Protein AF-X0S0P6-F1 (afdb_monomer)

Nearest PDB structures (foldseek):
  6pbd-assembly1_B  TM=8.911E-01  e=8.452E-11  Caulobacter vibrioides
  5hfj-assembly4_G  TM=8.425E-01  e=1.746E-10  Helicobacter pylori 26695
  5hfj-assembly2_E  TM=7.742E-01  e=3.197E-10  Helicobacter pylori 26695
  5hek-assembly2_A  TM=7.935E-01  e=1.138E-09  Helicobacter pylori 26695
  5hfj-assembly3_D  TM=7.973E-01  e=1.365E-09  Helicobacter pylori 26695

Organism: NCBI:txid412755

Sequence (174 aa):
GDNRDQRSFLAWCSLWMAAARRACSVGSPVAIFSDWRQLPTVTDALQCGGWVWRGIATWHKPGIRMQRGCFSASSEFVIWGTNGGKIDHDGYAQNVFQCAPADDKNHLAEKPLEVLLWILKTVPETATILDPFMGSGTTLRAAKDLGRYAIGIEIEERYCEIAAKRMAQMVMPL

Foldseek 3Di:
DPPDDLVVVLVVLLVVLLVVLVVDDFFFKDKDKAFPVCVVSNLNSNVSSVFAWDDKAWEFAPPFDDDPPDDGSRIIMITMTGSPDHNPDPFDADSYHYDHADPDPPDPPDGDLVVLLRVCSSGDLADEAEAQDCFLNSNVVNCVVSVHHYDYHHDDVVSVVNNVVSVDDDDPDD

pLDDT: mean 90.92, std 11.05, range [48.94, 98.56]

Mean predicted aligned error: 4.91 Å

Solvent-accessible surface area (backbone atoms only — not comparable to full-atom values): 10094 Å² total; per-residue (Å²): 115,89,89,46,56,71,65,60,37,28,55,54,45,16,53,54,42,32,51,52,47,74,76,46,58,79,22,39,69,49,77,43,80,33,48,82,86,49,40,68,49,51,59,50,13,41,43,68,17,62,33,39,78,74,53,72,32,34,43,32,33,67,91,62,77,78,47,93,97,52,80,65,86,30,59,37,35,31,45,30,28,18,37,62,54,72,73,90,62,98,46,68,67,74,53,66,43,80,50,62,74,56,87,56,91,87,50,93,85,60,70,36,56,67,61,48,50,52,56,50,37,55,43,60,80,88,49,70,45,78,33,81,73,29,51,64,23,51,63,50,49,43,26,52,80,69,75,31,53,62,48,72,34,63,89,53,66,73,30,47,53,47,21,50,63,70,66,47,88,74,81,79,87,127

Secondary structure (DSSP, 8-state):
-TTS-HHHHHHHHHHHHHHHHHHSPTT-EEEEEE-TTTHHHHHHHHHHTT-EEEEEEEEE-TTPPP-TTS----EEEEEEEESSS---S-----SEEE-PPP--TTSTTPPPHHHHHHHHTTS-TTPPEEETT-TTTHHHHHHHHTT--EEE--S-HHHHHHHHHHHSPPPPP-

InterPro domains:
  IPR001091 Restriction/modification DNA-methyltransferase [PR00508] (107-124)
  IPR001091 Restriction/modification DNA-methyltransferase [PR00508] (125-143)
  IPR001091 Restriction/modification DNA-methyltransferase [PR00508] (148-168)
  IPR002941 DNA methylase N-4/N-6 [PF01555] (2-165)
  IPR029063 S-adenosyl-L-methionine-dependent methyltransferase superfamily [G3DSA:3.40.50.150] (1-169)
  IPR029063 S-adenosyl-L-methionine-dependent methyltransferase superfamily [SSF53335] (2-168)

Structure (mmCIF, N/CA/C/O backbone):
data_AF-X0S0P6-F1
#
_entry.id   AF-X0S0P6-F1
#
loop_
_atom_site.group_PDB
_atom_site.id
_atom_site.type_symbol
_atom_site.label_atom_id
_atom_site.label_alt_id
_atom_site.label_comp_id
_atom_site.label_asym_id
_atom_site.label_entity_id
_atom_site.label_seq_id
_atom_site.pdbx_PDB_ins_code
_atom_site.Cartn_x
_atom_site.Cartn_y
_atom_site.Cartn_z
_atom_site.occupancy
_atom_site.B_iso_or_equiv
_atom_site.auth_seq_id
_atom_site.auth_comp_id
_atom_site.auth_asym_id
_atom_site.auth_atom_id
_atom_site.pdbx_PDB_model_num
ATOM 1 N N . GLY A 1 1 ? 12.437 -10.166 2.443 1.00 59.31 1 GLY A N 1
ATOM 2 C CA . GLY A 1 1 ? 11.891 -8.960 1.809 1.00 59.31 1 GLY A CA 1
ATOM 3 C C . GLY A 1 1 ? 12.755 -8.591 0.631 1.00 59.31 1 GLY A C 1
ATOM 4 O O . GLY A 1 1 ? 13.097 -9.479 -0.146 1.00 59.31 1 GLY A O 1
ATOM 5 N N . ASP A 1 2 ? 13.149 -7.327 0.570 1.00 60.78 2 ASP A N 1
ATOM 6 C CA . ASP A 1 2 ? 13.674 -6.657 -0.631 1.00 60.78 2 ASP A CA 1
ATOM 7 C C . ASP A 1 2 ? 15.087 -7.081 -1.061 1.00 60.78 2 ASP A C 1
ATOM 9 O O . ASP A 1 2 ? 15.504 -6.787 -2.174 1.00 60.78 2 ASP A O 1
ATOM 13 N N . ASN A 1 3 ? 15.804 -7.836 -0.223 1.00 76.75 3 ASN A N 1
ATOM 14 C CA . ASN A 1 3 ? 17.128 -8.390 -0.545 1.00 76.75 3 ASN A CA 1
ATOM 15 C C . ASN A 1 3 ? 17.076 -9.668 -1.404 1.00 76.75 3 ASN A C 1
ATOM 17 O O . ASN A 1 3 ? 18.108 -10.288 -1.653 1.00 76.75 3 ASN A O 1
ATOM 21 N N . ARG A 1 4 ? 15.881 -10.120 -1.798 1.00 84.75 4 ARG A N 1
ATOM 22 C CA . ARG A 1 4 ? 15.721 -11.274 -2.692 1.00 84.75 4 ARG A CA 1
ATOM 23 C C . ARG A 1 4 ? 16.070 -10.886 -4.124 1.00 84.75 4 ARG A C 1
ATOM 25 O O . ARG A 1 4 ? 15.884 -9.741 -4.527 1.00 84.75 4 ARG A O 1
ATOM 32 N N . ASP A 1 5 ? 16.508 -11.861 -4.916 1.00 92.62 5 ASP A N 1
ATOM 33 C CA . ASP A 1 5 ? 16.515 -11.686 -6.365 1.00 92.62 5 ASP A CA 1
ATOM 34 C C . ASP A 1 5 ? 15.081 -11.453 -6.877 1.00 92.62 5 ASP A C 1
ATOM 36 O O . ASP A 1 5 ? 14.099 -11.828 -6.230 1.00 92.62 5 ASP A O 1
ATOM 40 N N . GLN A 1 6 ? 14.960 -10.857 -8.061 1.00 93.25 6 GLN A N 1
ATOM 41 C CA . GLN A 1 6 ? 13.666 -10.441 -8.606 1.00 93.25 6 GLN A CA 1
ATOM 42 C C . GLN A 1 6 ? 12.672 -11.599 -8.785 1.00 93.25 6 GLN A C 1
ATOM 44 O O . GLN A 1 6 ? 11.472 -11.405 -8.608 1.00 93.25 6 GLN A O 1
ATOM 49 N N . ARG A 1 7 ? 13.138 -12.824 -9.068 1.00 94.62 7 ARG A N 1
ATOM 50 C CA . ARG A 1 7 ? 12.248 -13.982 -9.255 1.00 94.62 7 ARG A CA 1
ATOM 51 C C . ARG A 1 7 ? 11.725 -14.488 -7.917 1.00 94.62 7 ARG A C 1
ATOM 53 O O . ARG A 1 7 ? 10.527 -14.729 -7.776 1.00 94.62 7 ARG A O 1
ATOM 60 N N . SER A 1 8 ? 12.600 -14.600 -6.920 1.00 95.69 8 SER A N 1
ATOM 61 C CA . SER A 1 8 ? 12.195 -14.969 -5.559 1.00 95.69 8 SER A CA 1
ATOM 62 C C . SER A 1 8 ? 11.304 -13.901 -4.922 1.00 95.69 8 SER A C 1
ATOM 64 O O . SER A 1 8 ? 10.378 -14.232 -4.180 1.00 95.69 8 SER A O 1
ATOM 66 N N . PHE A 1 9 ? 11.558 -12.622 -5.213 1.00 95.56 9 PHE A N 1
ATOM 67 C CA . PHE A 1 9 ? 10.711 -11.511 -4.787 1.00 95.56 9 PHE A CA 1
ATOM 68 C C . PHE A 1 9 ? 9.323 -11.585 -5.434 1.00 95.56 9 PHE A C 1
ATOM 70 O O . PHE A 1 9 ? 8.334 -11.568 -4.707 1.00 95.56 9 PHE A O 1
ATOM 77 N N . LEU A 1 10 ? 9.242 -11.778 -6.757 1.00 96.88 10 LEU A N 1
ATOM 78 C CA . LEU A 1 10 ? 7.985 -11.988 -7.485 1.00 96.88 10 LEU A CA 1
ATOM 79 C C . LEU A 1 10 ? 7.159 -13.129 -6.884 1.00 96.88 10 LEU A C 1
ATOM 81 O O . LEU A 1 10 ? 5.980 -12.946 -6.576 1.00 96.88 10 LEU A O 1
ATOM 85 N N . ALA A 1 11 ? 7.776 -14.299 -6.695 1.00 97.38 11 ALA A N 1
ATOM 86 C CA . ALA A 1 11 ? 7.097 -15.473 -6.158 1.00 97.38 11 ALA A CA 1
ATOM 87 C C . ALA A 1 11 ? 6.565 -15.210 -4.743 1.00 97.38 11 ALA A C 1
ATOM 89 O O . ALA A 1 11 ? 5.391 -15.448 -4.462 1.00 97.38 11 ALA A O 1
ATOM 90 N N . TRP A 1 12 ? 7.405 -14.658 -3.865 1.00 97.00 12 TRP A N 1
ATOM 91 C CA . TRP A 1 12 ? 7.004 -14.309 -2.505 1.00 97.00 12 TRP A CA 1
ATOM 92 C C . TRP A 1 12 ? 5.873 -13.271 -2.484 1.00 97.00 12 TRP A C 1
ATOM 94 O O . TRP A 1 12 ? 4.903 -13.446 -1.744 1.00 97.00 12 TRP A O 1
ATOM 104 N N . CYS A 1 13 ? 5.958 -12.236 -3.326 1.00 97.62 13 CYS A N 1
ATOM 105 C CA . CYS A 1 13 ? 4.932 -11.205 -3.429 1.00 97.62 13 CYS A CA 1
ATOM 106 C C . CYS A 1 13 ? 3.594 -11.756 -3.913 1.00 97.62 13 CYS A C 1
ATOM 108 O O . CYS A 1 13 ? 2.556 -11.491 -3.310 1.00 97.62 13 CYS A O 1
ATOM 110 N N . SER A 1 14 ? 3.629 -12.610 -4.932 1.00 98.38 14 SER A N 1
ATOM 111 C CA . SER A 1 14 ? 2.435 -13.256 -5.479 1.00 98.38 14 SER A CA 1
ATOM 112 C C . SER A 1 14 ? 1.685 -14.066 -4.417 1.00 98.38 14 SER A C 1
ATOM 114 O O . SER A 1 14 ? 0.456 -14.039 -4.367 1.00 98.38 14 SER A O 1
ATOM 116 N N . LEU A 1 15 ? 2.411 -14.757 -3.528 1.00 98.19 15 LEU A N 1
ATOM 117 C CA . LEU A 1 15 ? 1.815 -15.586 -2.477 1.00 98.19 15 LEU A CA 1
ATOM 118 C C . LEU A 1 15 ? 1.049 -14.762 -1.439 1.00 98.19 15 LEU A C 1
ATOM 120 O O . LEU A 1 15 ? -0.108 -15.079 -1.143 1.00 98.19 15 LEU A O 1
ATOM 124 N N . TRP A 1 16 ? 1.661 -13.709 -0.887 1.00 97.81 16 TRP A N 1
ATOM 125 C CA . TRP A 1 16 ? 0.972 -12.890 0.113 1.00 97.81 16 TRP A CA 1
ATOM 126 C C . TRP A 1 16 ? -0.138 -12.053 -0.524 1.00 97.81 16 TRP A C 1
ATOM 128 O O . TRP A 1 16 ? -1.201 -11.914 0.076 1.00 97.81 16 TRP A O 1
ATOM 138 N N . MET A 1 17 ? 0.040 -11.575 -1.761 1.00 98.31 17 MET A N 1
ATOM 139 C CA . MET A 1 17 ? -1.009 -10.848 -2.483 1.00 98.31 17 MET A CA 1
ATOM 140 C C . MET A 1 17 ? -2.215 -11.747 -2.760 1.00 98.31 17 MET A C 1
ATOM 142 O O . MET A 1 17 ? -3.349 -11.297 -2.603 1.00 98.31 17 MET A O 1
ATOM 146 N N . ALA A 1 18 ? -1.998 -13.022 -3.100 1.00 98.56 18 ALA A N 1
ATOM 147 C CA . ALA A 1 18 ? -3.076 -13.998 -3.242 1.00 98.56 18 ALA A CA 1
ATOM 148 C C . ALA A 1 18 ? -3.786 -14.277 -1.908 1.00 98.56 18 ALA A C 1
ATOM 150 O O . ALA A 1 18 ? -5.007 -14.435 -1.880 1.00 98.56 18 ALA A O 1
ATOM 151 N N . ALA A 1 19 ? -3.047 -14.341 -0.796 1.00 98.44 19 ALA A N 1
ATOM 152 C CA . ALA A 1 19 ? -3.635 -14.499 0.533 1.00 98.44 19 ALA A CA 1
ATOM 153 C C . ALA A 1 19 ? -4.477 -13.278 0.934 1.00 98.44 19 ALA A C 1
ATOM 155 O O . ALA A 1 19 ? -5.631 -13.448 1.323 1.00 98.44 19 ALA A O 1
ATOM 156 N N . ALA A 1 20 ? -3.950 -12.064 0.746 1.00 98.06 20 ALA A N 1
ATOM 157 C CA . ALA A 1 20 ? -4.676 -10.818 0.976 1.00 98.06 20 ALA A CA 1
ATOM 158 C C . ALA A 1 20 ? -5.944 -10.746 0.114 1.00 98.06 20 ALA A C 1
ATOM 160 O O . ALA A 1 20 ? -7.016 -10.426 0.617 1.00 98.06 20 ALA A O 1
ATOM 161 N N . ARG A 1 21 ? -5.864 -11.144 -1.164 1.00 97.75 21 ARG A N 1
ATOM 162 C CA . ARG A 1 21 ? -7.029 -11.190 -2.060 1.00 97.75 21 ARG A CA 1
ATOM 163 C C . ARG A 1 21 ? -8.146 -12.075 -1.518 1.00 97.75 21 ARG A C 1
ATOM 165 O O . ARG A 1 21 ? -9.305 -11.685 -1.587 1.00 97.75 21 ARG A O 1
ATOM 172 N N . ARG A 1 22 ? -7.807 -13.261 -1.001 1.00 97.88 22 ARG A N 1
ATOM 173 C CA . ARG A 1 22 ? -8.787 -14.200 -0.428 1.00 97.88 22 ARG A CA 1
ATOM 174 C C . ARG A 1 22 ? -9.426 -13.680 0.859 1.00 97.88 22 ARG A C 1
ATOM 176 O O . ARG A 1 22 ? -10.538 -14.091 1.167 1.00 97.88 22 ARG A O 1
ATOM 183 N N . ALA A 1 23 ? -8.734 -12.814 1.596 1.00 97.19 23 ALA A N 1
ATOM 184 C CA . ALA A 1 23 ? -9.257 -12.182 2.804 1.00 97.19 23 ALA A CA 1
ATOM 185 C C . ALA A 1 23 ? -10.151 -10.962 2.511 1.00 97.19 23 ALA A C 1
ATOM 187 O O . ALA A 1 23 ? -10.917 -10.551 3.379 1.00 97.19 23 ALA A O 1
ATOM 188 N N . CYS A 1 24 ? -10.070 -10.388 1.306 1.00 95.56 24 CYS A N 1
ATOM 189 C CA . CYS A 1 24 ? -10.828 -9.202 0.916 1.00 95.56 24 CYS A CA 1
ATOM 190 C C . CYS A 1 24 ? -12.092 -9.549 0.118 1.00 95.56 24 CYS A C 1
ATOM 192 O O . CYS A 1 24 ? -12.114 -10.481 -0.688 1.00 95.56 24 CYS A O 1
ATOM 194 N N . SER A 1 25 ? -13.133 -8.731 0.272 1.00 93.31 25 SER A N 1
ATOM 195 C CA . SER A 1 25 ? -14.365 -8.825 -0.516 1.00 93.31 25 SER A CA 1
ATOM 196 C C . SER A 1 25 ? -14.116 -8.591 -2.014 1.00 93.31 25 SER A C 1
ATOM 198 O O . SER A 1 25 ? -13.122 -7.986 -2.427 1.00 93.31 25 SER A O 1
ATOM 200 N N . VAL A 1 26 ? -15.031 -9.069 -2.860 1.00 93.00 26 VAL A N 1
ATOM 201 C CA . VAL A 1 26 ? -1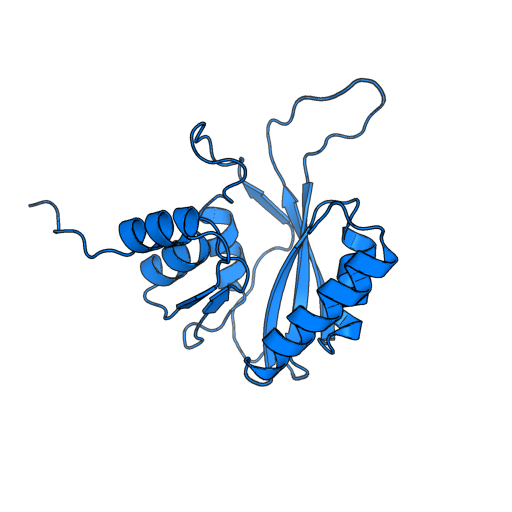5.017 -8.755 -4.299 1.00 93.00 26 VAL A CA 1
ATOM 202 C C . VAL A 1 26 ? -15.205 -7.247 -4.493 1.00 93.00 26 VAL A C 1
ATOM 204 O O . VAL A 1 26 ? -15.994 -6.625 -3.791 1.00 93.00 26 VAL A O 1
ATOM 207 N N . GLY A 1 27 ? -14.470 -6.660 -5.439 1.00 92.12 27 GLY A N 1
ATOM 208 C CA . GLY A 1 27 ? -14.500 -5.219 -5.717 1.00 92.12 27 GLY A CA 1
ATOM 209 C C . GLY A 1 27 ? -13.632 -4.372 -4.781 1.00 92.12 27 GLY A C 1
ATOM 210 O O . GLY A 1 27 ? -13.409 -3.201 -5.078 1.00 92.12 27 GLY A O 1
ATOM 211 N N . SER A 1 28 ? -13.075 -4.947 -3.706 1.00 92.94 28 SER A N 1
ATOM 212 C CA . SER A 1 28 ? -12.175 -4.218 -2.807 1.00 92.94 28 SER A CA 1
ATOM 213 C C . SER A 1 28 ? -10.945 -3.685 -3.554 1.00 92.94 28 SER A C 1
ATOM 215 O O . SER A 1 28 ? -10.346 -4.435 -4.337 1.00 92.94 28 SER A O 1
ATOM 217 N N . PRO A 1 29 ? -10.543 -2.424 -3.318 1.00 94.94 29 PRO A N 1
ATOM 218 C CA . PRO A 1 29 ? -9.294 -1.889 -3.836 1.00 94.94 29 PRO A CA 1
ATOM 219 C C . PRO A 1 29 ? -8.091 -2.445 -3.061 1.00 94.94 29 PRO A C 1
ATOM 221 O O . PRO A 1 29 ? -8.198 -2.826 -1.896 1.00 94.94 29 PRO A O 1
ATOM 224 N N . VAL A 1 30 ? -6.930 -2.455 -3.709 1.00 96.56 30 VAL A N 1
ATOM 225 C CA . VAL A 1 30 ? -5.625 -2.703 -3.082 1.00 96.56 30 VAL A CA 1
ATOM 226 C C . VAL A 1 30 ? -4.645 -1.627 -3.524 1.00 96.56 30 VAL A C 1
ATOM 228 O O . VAL A 1 30 ? -4.695 -1.188 -4.673 1.00 96.56 30 VAL A O 1
ATOM 231 N N . ALA A 1 31 ? -3.753 -1.219 -2.624 1.00 97.31 31 ALA A N 1
ATOM 232 C CA . ALA A 1 31 ? -2.695 -0.251 -2.878 1.00 97.31 31 ALA A CA 1
ATOM 233 C C . ALA A 1 31 ? -1.373 -0.783 -2.312 1.00 97.31 31 ALA A C 1
ATOM 235 O O . ALA A 1 31 ? -1.313 -1.186 -1.153 1.00 97.31 31 ALA A O 1
ATOM 236 N N . ILE A 1 32 ? -0.321 -0.798 -3.131 1.00 97.62 32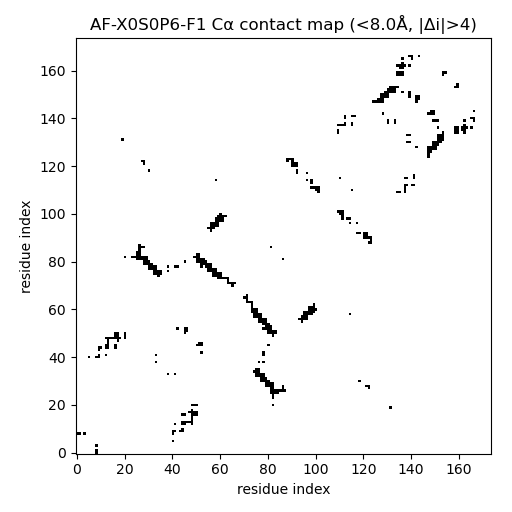 ILE A N 1
ATOM 237 C CA . ILE A 1 32 ? 1.008 -1.293 -2.764 1.00 97.62 32 ILE A CA 1
ATOM 238 C C . ILE A 1 32 ? 2.034 -0.207 -3.056 1.00 97.62 32 ILE A C 1
ATOM 240 O O . ILE A 1 32 ? 2.180 0.217 -4.203 1.00 97.62 32 ILE A O 1
ATOM 244 N N . PHE A 1 33 ? 2.761 0.217 -2.026 1.00 96.38 33 PHE A N 1
ATOM 245 C CA . PHE A 1 33 ? 3.880 1.141 -2.179 1.00 96.38 33 PHE A CA 1
ATOM 246 C C . PHE A 1 33 ? 5.106 0.420 -2.737 1.00 96.38 33 PHE A C 1
ATOM 248 O O . PHE A 1 33 ? 5.415 -0.705 -2.346 1.00 96.38 33 PHE A O 1
ATOM 255 N N . SER A 1 34 ? 5.816 1.076 -3.648 1.00 95.19 34 SER A N 1
ATOM 256 C CA . SER A 1 34 ? 7.040 0.547 -4.237 1.00 95.19 34 SER A CA 1
ATOM 257 C C . SER A 1 34 ? 7.963 1.671 -4.695 1.00 95.19 34 SER A C 1
ATOM 259 O O . SER A 1 34 ? 7.511 2.719 -5.162 1.00 95.19 34 SER A O 1
ATOM 261 N N . ASP A 1 35 ? 9.273 1.449 -4.597 1.00 92.06 35 ASP A N 1
ATOM 262 C CA . ASP A 1 35 ? 10.236 2.279 -5.314 1.00 92.06 35 ASP A CA 1
ATOM 263 C C . ASP A 1 35 ? 10.303 1.890 -6.805 1.00 92.06 35 ASP A C 1
ATOM 265 O O . ASP A 1 35 ? 9.741 0.887 -7.244 1.00 92.06 35 ASP A O 1
ATOM 269 N N . TRP A 1 36 ? 11.012 2.684 -7.610 1.00 92.81 36 TRP A N 1
ATOM 270 C CA . TRP A 1 36 ? 11.123 2.442 -9.054 1.00 92.81 36 TRP A CA 1
ATOM 271 C C . TRP A 1 36 ? 11.794 1.107 -9.423 1.00 92.81 36 TRP A C 1
ATOM 273 O O . TRP A 1 36 ? 11.588 0.619 -10.531 1.00 92.81 36 TRP A O 1
ATOM 283 N N . ARG A 1 37 ? 12.617 0.531 -8.537 1.00 91.75 37 ARG A N 1
ATOM 284 C CA . ARG A 1 37 ? 13.391 -0.692 -8.799 1.00 91.75 37 ARG A CA 1
ATOM 285 C C . ARG A 1 37 ? 12.505 -1.920 -8.698 1.00 91.75 37 ARG A C 1
ATOM 287 O O . ARG A 1 37 ? 12.669 -2.847 -9.484 1.00 91.75 37 ARG A O 1
ATOM 294 N N . GLN A 1 38 ? 11.595 -1.921 -7.726 1.00 94.56 38 GLN A N 1
ATOM 295 C CA . GLN A 1 38 ? 10.660 -3.023 -7.507 1.00 94.56 38 GLN A CA 1
ATOM 296 C C . GLN A 1 38 ? 9.356 -2.850 -8.291 1.00 94.56 38 GLN A C 1
ATOM 298 O O . GLN A 1 38 ? 8.651 -3.835 -8.498 1.00 94.56 38 GLN A O 1
ATOM 303 N N . LEU A 1 39 ? 9.057 -1.639 -8.776 1.00 95.94 39 LEU A N 1
ATOM 304 C CA . LEU A 1 39 ? 7.820 -1.320 -9.491 1.00 95.94 39 LEU A CA 1
ATOM 305 C C . LEU A 1 39 ? 7.440 -2.343 -10.585 1.00 95.94 39 LEU A C 1
ATOM 307 O O . LEU A 1 39 ? 6.313 -2.836 -10.513 1.00 95.94 39 LEU A O 1
ATOM 311 N N . PRO A 1 40 ? 8.319 -2.731 -11.538 1.00 96.38 40 PRO A N 1
ATOM 312 C CA . PRO A 1 40 ? 7.942 -3.692 -12.582 1.00 96.38 40 PRO A CA 1
ATOM 313 C C . PRO A 1 40 ? 7.553 -5.060 -12.005 1.00 96.38 40 PRO A C 1
ATOM 315 O O . PRO A 1 40 ? 6.536 -5.652 -12.363 1.00 96.38 40 PRO A O 1
ATOM 318 N N . THR A 1 41 ? 8.325 -5.544 -11.037 1.00 97.19 41 THR A N 1
ATOM 319 C CA . THR A 1 41 ? 8.089 -6.852 -10.424 1.00 97.19 41 THR A CA 1
ATOM 320 C C . THR A 1 41 ? 6.845 -6.851 -9.541 1.00 97.19 41 THR A C 1
ATOM 322 O O . THR A 1 41 ? 6.131 -7.849 -9.478 1.00 97.19 41 THR A O 1
ATOM 325 N N . VAL A 1 42 ? 6.540 -5.736 -8.871 1.00 97.56 42 VAL A N 1
ATOM 326 C CA . VAL A 1 42 ? 5.321 -5.588 -8.064 1.00 97.56 42 VAL A CA 1
ATOM 327 C C . VAL A 1 42 ? 4.075 -5.550 -8.950 1.00 97.56 42 VAL A C 1
ATOM 329 O O . VAL A 1 42 ? 3.063 -6.141 -8.570 1.00 97.56 42 VAL A O 1
ATOM 332 N N . THR A 1 43 ? 4.128 -4.926 -10.135 1.00 98.12 43 THR A N 1
ATOM 333 C C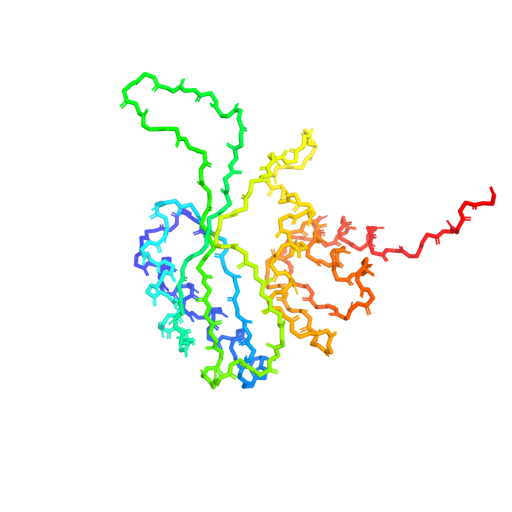A . THR A 1 43 ? 2.998 -4.965 -11.082 1.00 98.12 43 THR A CA 1
ATOM 334 C C . THR A 1 43 ? 2.720 -6.378 -11.591 1.00 98.12 43 THR A C 1
ATOM 336 O O . THR A 1 43 ? 1.556 -6.762 -11.716 1.00 98.12 43 THR A O 1
ATOM 339 N N . ASP A 1 44 ? 3.762 -7.181 -11.813 1.00 98.31 44 ASP A N 1
ATOM 340 C CA . ASP A 1 44 ? 3.608 -8.590 -12.189 1.00 98.31 44 ASP A CA 1
ATOM 341 C C . ASP A 1 44 ? 3.072 -9.416 -11.015 1.00 98.31 44 ASP A C 1
ATOM 343 O O . ASP A 1 44 ? 2.086 -10.139 -11.160 1.00 98.31 44 ASP A O 1
ATOM 347 N N . ALA A 1 45 ? 3.649 -9.249 -9.820 1.00 98.38 45 ALA A N 1
ATOM 348 C CA . ALA A 1 45 ? 3.229 -9.961 -8.615 1.00 98.38 45 ALA A CA 1
ATOM 349 C C . ALA A 1 45 ? 1.758 -9.713 -8.268 1.00 98.38 45 ALA A C 1
ATOM 351 O O . ALA A 1 45 ? 1.057 -10.645 -7.871 1.00 98.38 45 ALA A O 1
ATOM 352 N N . LEU A 1 46 ? 1.277 -8.478 -8.449 1.00 98.50 46 LEU A N 1
ATOM 353 C CA . LEU A 1 46 ? -0.116 -8.109 -8.208 1.00 98.50 46 LEU A CA 1
ATOM 354 C C . LEU A 1 46 ? -1.067 -8.947 -9.067 1.00 98.50 46 LEU A C 1
ATOM 356 O O . LEU A 1 46 ? -2.036 -9.522 -8.561 1.00 98.50 46 LEU A O 1
ATOM 360 N N . GLN A 1 47 ? -0.746 -9.051 -10.355 1.00 98.25 47 GLN A N 1
ATOM 361 C CA . GLN A 1 47 ? -1.513 -9.821 -11.328 1.00 98.25 47 GLN A CA 1
ATOM 362 C C . GLN A 1 47 ? -1.387 -11.328 -11.075 1.00 98.25 47 GLN A C 1
ATOM 364 O O . GLN A 1 47 ? -2.392 -12.035 -11.104 1.00 98.25 47 GLN A O 1
ATOM 369 N N . CYS A 1 48 ? -0.192 -11.824 -10.735 1.00 98.44 48 CYS A N 1
ATOM 370 C CA . CYS A 1 48 ? 0.027 -13.218 -10.333 1.00 98.44 48 CYS A CA 1
ATOM 371 C C . CYS A 1 48 ? -0.734 -13.589 -9.049 1.00 98.44 48 CYS A C 1
ATOM 373 O O . CYS A 1 48 ? -1.246 -14.701 -8.936 1.00 98.44 48 CYS A O 1
ATOM 375 N N . GLY A 1 49 ? -0.877 -12.653 -8.105 1.00 98.19 49 GLY A N 1
ATOM 376 C CA . GLY A 1 49 ? -1.747 -12.777 -6.929 1.00 98.19 49 GLY A CA 1
ATOM 377 C C . GLY A 1 49 ? -3.246 -12.763 -7.268 1.00 98.19 49 GLY A C 1
ATOM 378 O O . GLY A 1 49 ? -4.096 -12.988 -6.404 1.00 98.19 49 GLY A O 1
ATOM 379 N N . GLY A 1 50 ? -3.580 -12.515 -8.536 1.00 98.06 50 GLY A N 1
ATOM 380 C CA . GLY A 1 50 ? -4.918 -12.552 -9.107 1.00 98.06 50 GLY A CA 1
ATOM 381 C C . GLY A 1 50 ? -5.691 -11.234 -9.011 1.00 98.06 50 GLY A C 1
ATOM 382 O O . GLY A 1 50 ? -6.860 -11.179 -9.391 1.00 98.06 50 GLY A O 1
ATOM 383 N N . TRP A 1 51 ? -5.084 -10.167 -8.505 1.00 98.19 51 TRP A N 1
ATOM 384 C CA . TRP A 1 51 ? -5.719 -8.854 -8.519 1.00 98.19 51 TRP A CA 1
ATOM 385 C C . TRP A 1 51 ? -5.813 -8.321 -9.950 1.00 98.19 51 TRP A C 1
ATOM 387 O O . TRP A 1 51 ? -4.940 -8.564 -10.782 1.00 98.19 51 TRP A O 1
ATOM 397 N N . VAL A 1 52 ? -6.858 -7.546 -10.231 1.00 97.50 52 VAL A N 1
ATOM 398 C CA . VAL A 1 52 ? -6.953 -6.804 -11.490 1.00 97.50 52 VAL A CA 1
ATOM 399 C C . VAL A 1 52 ? -6.171 -5.514 -11.321 1.00 97.50 52 VAL A C 1
ATOM 401 O O . VAL A 1 52 ? -6.569 -4.651 -10.539 1.00 97.50 52 VAL A O 1
ATOM 404 N N . TRP A 1 53 ? -5.060 -5.374 -12.036 1.00 97.50 53 TRP A N 1
ATOM 405 C CA . TRP A 1 53 ? -4.273 -4.146 -12.020 1.00 97.50 53 TRP A CA 1
ATOM 406 C C . TRP A 1 53 ? -5.046 -3.003 -12.694 1.00 97.50 53 TRP A C 1
ATOM 408 O O . TRP A 1 53 ? -5.624 -3.181 -13.768 1.00 97.50 53 TRP A O 1
ATOM 418 N N . ARG A 1 54 ? -5.105 -1.836 -12.042 1.00 95.62 54 ARG A N 1
ATOM 419 C CA . ARG A 1 54 ? -5.876 -0.675 -12.517 1.00 95.62 54 ARG A CA 1
ATOM 420 C C . ARG A 1 54 ? -5.010 0.522 -12.879 1.00 95.62 54 ARG A C 1
ATOM 422 O O . ARG A 1 54 ? -5.406 1.308 -13.733 1.00 95.62 54 ARG A O 1
ATOM 429 N N . GLY A 1 55 ? -3.840 0.660 -12.266 1.00 96.06 55 GLY A N 1
ATOM 430 C CA . GLY A 1 55 ? -2.900 1.706 -12.633 1.00 96.06 55 GLY A CA 1
ATOM 431 C C . GLY A 1 55 ? -1.840 1.958 -11.576 1.00 96.06 55 GLY A C 1
ATOM 432 O O . GLY A 1 55 ? -1.593 1.137 -10.689 1.00 96.06 55 GLY A O 1
ATOM 433 N N . ILE A 1 56 ? -1.200 3.116 -11.707 1.00 98.06 56 ILE A N 1
ATOM 434 C CA . ILE A 1 56 ? -0.158 3.598 -10.806 1.00 98.06 56 ILE A CA 1
ATOM 435 C C . ILE A 1 56 ? -0.508 5.027 -10.391 1.00 98.06 56 ILE A C 1
ATOM 437 O O . ILE A 1 56 ? -0.921 5.842 -11.218 1.00 98.06 56 ILE A O 1
ATOM 441 N N . ALA A 1 57 ? -0.323 5.315 -9.110 1.00 98.00 57 ALA A N 1
ATOM 442 C CA . ALA A 1 57 ? -0.278 6.661 -8.567 1.00 98.00 57 ALA A CA 1
ATOM 443 C C . ALA A 1 57 ? 1.136 6.967 -8.040 1.00 98.00 57 ALA A C 1
ATOM 445 O O . ALA A 1 57 ? 1.941 6.062 -7.822 1.00 98.00 57 ALA A O 1
ATOM 446 N N . THR A 1 58 ? 1.449 8.241 -7.841 1.00 98.12 58 THR A N 1
ATOM 447 C CA . THR A 1 58 ? 2.7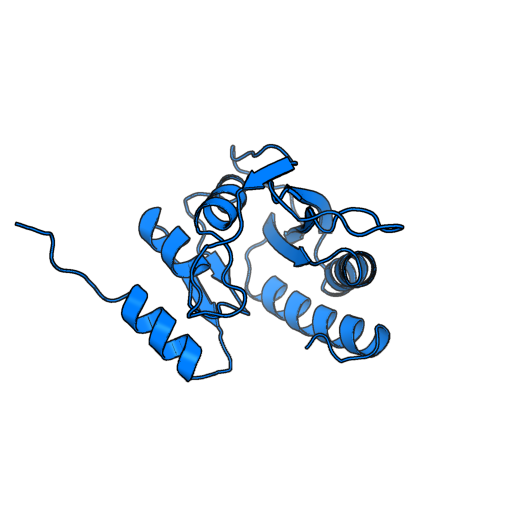85 8.726 -7.497 1.00 98.12 58 THR A CA 1
ATOM 448 C C . THR A 1 58 ? 2.718 9.583 -6.246 1.00 98.12 58 THR A C 1
ATOM 450 O O . THR A 1 58 ? 2.087 10.639 -6.229 1.00 98.12 58 THR A O 1
ATOM 453 N N . TRP A 1 59 ? 3.438 9.166 -5.213 1.00 97.31 59 TRP A N 1
ATOM 454 C CA . TRP A 1 59 ? 3.785 10.027 -4.098 1.00 97.31 59 TRP A CA 1
ATOM 455 C C . TRP A 1 59 ? 5.038 10.835 -4.456 1.00 97.31 59 TRP A C 1
ATOM 457 O O . TRP A 1 59 ? 6.151 10.306 -4.515 1.00 97.31 59 TRP A O 1
ATOM 467 N N . HIS A 1 60 ? 4.847 12.131 -4.692 1.00 96.62 60 HIS A N 1
ATOM 468 C CA . HIS A 1 60 ? 5.918 13.085 -4.926 1.00 96.62 60 HIS A CA 1
ATOM 469 C C . HIS A 1 60 ? 6.462 13.643 -3.603 1.00 96.62 60 HIS A C 1
ATOM 471 O O . HIS A 1 60 ? 5.734 14.241 -2.808 1.00 96.62 60 HIS A O 1
ATOM 477 N N . LYS A 1 61 ? 7.767 13.472 -3.393 1.00 94.69 61 LYS A N 1
ATOM 478 C CA . LYS A 1 61 ? 8.527 13.933 -2.229 1.00 94.69 61 LYS A CA 1
ATOM 479 C C . LYS A 1 61 ? 9.223 15.254 -2.590 1.00 94.69 61 LYS A C 1
ATOM 481 O O . LYS A 1 61 ? 10.214 15.218 -3.328 1.00 94.69 61 LYS A O 1
ATOM 486 N N . PRO A 1 62 ? 8.741 16.416 -2.113 1.00 93.44 62 PRO A N 1
ATOM 487 C CA . PRO A 1 62 ? 9.417 17.687 -2.344 1.00 93.44 62 PRO A CA 1
ATOM 488 C C . PRO A 1 62 ? 10.734 17.757 -1.554 1.00 93.44 62 PRO A C 1
ATOM 490 O O . PRO A 1 62 ? 10.933 17.034 -0.580 1.00 93.44 62 PRO A O 1
ATOM 493 N N . GLY A 1 63 ? 11.647 18.638 -1.970 1.00 89.19 63 GLY A N 1
ATOM 494 C CA . GLY A 1 63 ? 12.875 18.930 -1.216 1.00 89.19 63 GLY A CA 1
ATOM 495 C C . GLY A 1 63 ? 13.973 17.858 -1.276 1.00 89.19 63 GLY A C 1
ATOM 496 O O . GLY A 1 63 ? 14.946 17.942 -0.530 1.00 89.19 63 GLY A O 1
ATOM 497 N N . ILE A 1 64 ? 13.864 16.860 -2.161 1.00 88.44 64 ILE A N 1
ATOM 498 C CA . ILE A 1 64 ? 14.907 15.838 -2.324 1.00 88.44 64 ILE A CA 1
ATOM 499 C C . ILE A 1 64 ? 16.180 16.445 -2.921 1.00 88.44 64 ILE A C 1
ATOM 501 O O . ILE A 1 64 ? 16.160 17.092 -3.969 1.00 88.44 64 ILE A O 1
ATOM 505 N N . ARG A 1 65 ? 17.314 16.183 -2.263 1.00 89.00 65 ARG A N 1
ATOM 506 C CA . ARG A 1 65 ? 18.636 16.623 -2.715 1.00 89.00 65 ARG A CA 1
ATOM 507 C C . ARG A 1 65 ? 18.994 15.988 -4.061 1.00 89.00 65 ARG A C 1
ATOM 509 O O . ARG A 1 65 ? 19.005 14.766 -4.201 1.00 89.00 65 ARG A O 1
ATOM 516 N N . MET A 1 66 ? 19.367 16.830 -5.020 1.00 92.31 66 MET A N 1
ATOM 517 C CA . MET A 1 66 ? 19.852 16.397 -6.329 1.00 92.31 66 MET A CA 1
ATOM 518 C C . MET A 1 66 ? 21.235 15.747 -6.229 1.00 92.31 66 MET A C 1
ATOM 520 O O . MET A 1 66 ? 22.116 16.230 -5.512 1.00 92.31 66 MET A O 1
ATOM 524 N N . GLN A 1 67 ? 21.434 14.673 -6.990 1.00 92.19 67 GLN A N 1
ATOM 525 C CA . GLN A 1 67 ? 22.726 14.011 -7.152 1.00 92.19 67 GLN A CA 1
ATOM 526 C C . GLN A 1 67 ? 23.228 14.230 -8.578 1.00 92.19 67 GLN A C 1
ATOM 528 O O . GLN A 1 67 ? 22.479 14.092 -9.544 1.00 92.19 67 GLN A O 1
ATOM 533 N N . ARG A 1 68 ? 24.505 14.594 -8.718 1.00 94.62 68 ARG A N 1
ATOM 534 C CA . ARG A 1 68 ? 25.110 14.846 -10.029 1.00 94.62 68 ARG A CA 1
ATOM 535 C C . ARG A 1 68 ? 25.046 13.577 -10.881 1.00 94.62 68 ARG A C 1
ATOM 537 O O . ARG A 1 68 ? 25.525 12.536 -10.452 1.00 94.62 68 ARG A O 1
ATOM 544 N N . GLY A 1 69 ? 24.500 13.695 -12.090 1.00 94.75 69 GLY A N 1
ATOM 545 C CA . GLY A 1 69 ? 24.387 12.577 -13.031 1.00 94.75 69 GLY A CA 1
ATOM 546 C C . GLY A 1 69 ? 23.212 11.627 -12.774 1.00 94.75 69 GLY A C 1
ATOM 547 O O . GLY A 1 69 ? 23.094 10.639 -13.489 1.00 94.75 69 GLY A O 1
ATOM 548 N N . CYS A 1 70 ? 22.335 11.922 -11.809 1.00 92.75 70 CYS A N 1
ATOM 549 C CA . CYS A 1 70 ? 21.167 11.101 -11.489 1.00 92.75 70 CYS A CA 1
ATOM 550 C C . CYS A 1 70 ? 19.874 11.921 -11.575 1.00 92.75 70 CYS A C 1
ATOM 552 O O . CYS A 1 70 ? 19.863 13.121 -11.299 1.00 92.75 70 CYS A O 1
ATOM 554 N N . PHE A 1 71 ? 18.758 11.254 -11.872 1.00 91.06 71 PHE A N 1
ATOM 555 C CA . PHE A 1 71 ? 17.434 11.808 -11.590 1.00 91.06 71 PHE A CA 1
ATOM 556 C C . PHE A 1 71 ? 17.194 11.871 -10.075 1.00 91.06 71 PHE A C 1
ATOM 558 O O . PHE A 1 71 ? 17.765 11.086 -9.312 1.00 91.06 71 PHE A O 1
ATOM 565 N N . SER A 1 72 ? 16.344 12.793 -9.618 1.00 91.19 72 SER A N 1
ATOM 566 C CA . SER A 1 72 ? 15.983 12.855 -8.200 1.00 91.19 72 SER A CA 1
ATOM 567 C C . SER A 1 72 ? 15.160 11.637 -7.788 1.00 91.19 72 SER A C 1
ATOM 569 O O . SER A 1 72 ? 14.228 11.230 -8.478 1.00 91.19 72 SER A O 1
ATOM 571 N N . ALA A 1 73 ? 15.434 11.101 -6.599 1.00 90.75 73 ALA A N 1
ATOM 572 C CA . ALA A 1 73 ? 14.603 10.078 -5.962 1.00 90.75 73 ALA A CA 1
ATOM 573 C C . ALA A 1 73 ? 13.358 10.705 -5.297 1.00 90.75 73 ALA A C 1
ATOM 575 O O . ALA A 1 73 ? 13.053 10.450 -4.134 1.00 90.75 73 ALA A O 1
ATOM 576 N N . SER A 1 74 ? 12.672 11.586 -6.028 1.00 93.56 74 SER A N 1
ATOM 577 C CA . SER A 1 74 ? 11.535 12.384 -5.551 1.00 93.56 74 SER A CA 1
ATOM 578 C C . SER A 1 74 ? 10.188 11.692 -5.710 1.00 93.56 74 SER A C 1
ATOM 580 O O . SER A 1 74 ? 9.156 12.322 -5.506 1.00 93.56 74 SER A O 1
ATOM 582 N N . SER A 1 75 ? 10.176 10.419 -6.098 1.00 94.75 75 SER A N 1
ATOM 583 C CA . SER A 1 75 ? 8.949 9.667 -6.342 1.00 94.75 75 SER A CA 1
ATOM 584 C C . SER A 1 75 ? 9.000 8.305 -5.666 1.00 94.75 75 SER A C 1
ATOM 586 O O . SER A 1 75 ? 9.997 7.588 -5.752 1.00 94.75 75 SER A O 1
ATOM 588 N N . GLU A 1 76 ? 7.900 7.960 -5.012 1.00 96.00 76 GLU A N 1
ATOM 589 C CA . GLU A 1 76 ? 7.532 6.591 -4.665 1.00 96.00 76 GLU A CA 1
ATOM 590 C C . GLU A 1 76 ? 6.192 6.288 -5.335 1.00 96.00 76 GLU A C 1
ATOM 592 O O . GLU A 1 76 ? 5.365 7.184 -5.512 1.00 96.00 76 GLU A O 1
ATOM 597 N N . PHE A 1 77 ? 5.990 5.050 -5.759 1.00 97.75 77 PHE A N 1
ATOM 598 C CA . PHE A 1 77 ? 4.837 4.663 -6.560 1.00 97.75 77 PHE A CA 1
ATOM 599 C C . PHE A 1 77 ? 3.850 3.870 -5.725 1.00 97.75 77 PHE A C 1
ATOM 601 O O . PHE A 1 77 ? 4.230 3.142 -4.811 1.00 97.75 77 PHE A O 1
ATOM 608 N N . VAL A 1 78 ? 2.580 3.996 -6.079 1.00 98.06 78 VAL A N 1
ATOM 609 C CA . VAL A 1 78 ? 1.493 3.190 -5.546 1.00 98.06 78 VAL A CA 1
ATOM 610 C C . VAL A 1 78 ? 0.888 2.418 -6.699 1.00 98.06 78 VAL A C 1
ATOM 612 O O . VAL A 1 78 ? 0.205 2.983 -7.553 1.00 98.06 78 VAL A O 1
ATOM 615 N N . ILE A 1 79 ? 1.154 1.119 -6.731 1.00 98.25 79 ILE A N 1
ATOM 616 C CA . ILE A 1 79 ? 0.482 0.201 -7.639 1.00 98.25 79 ILE A CA 1
ATOM 617 C C . ILE A 1 79 ? -0.888 -0.074 -7.036 1.00 98.25 79 ILE A C 1
ATOM 619 O O . ILE A 1 79 ? -0.970 -0.472 -5.873 1.00 98.25 79 ILE A O 1
ATOM 623 N N . TRP A 1 80 ? -1.959 0.126 -7.804 1.00 97.12 80 TRP A N 1
ATOM 624 C CA . TRP A 1 80 ? -3.305 -0.130 -7.305 1.00 97.12 80 TRP A CA 1
ATOM 625 C C . TRP A 1 80 ? -4.122 -1.024 -8.233 1.00 97.12 80 TRP A C 1
ATOM 627 O O . TRP A 1 80 ? -3.934 -1.062 -9.456 1.00 97.12 80 TRP A O 1
ATOM 637 N N . GLY A 1 81 ? -5.021 -1.786 -7.622 1.00 96.19 81 GLY A N 1
ATOM 638 C CA . GLY A 1 81 ? -5.826 -2.796 -8.291 1.00 96.19 81 GLY A CA 1
ATOM 639 C C . GLY A 1 81 ? -7.143 -3.061 -7.576 1.00 96.19 81 GLY A C 1
ATOM 640 O O . GLY A 1 81 ? -7.452 -2.426 -6.570 1.00 96.19 81 GLY A O 1
ATOM 641 N N . THR A 1 82 ? -7.913 -4.020 -8.086 1.00 96.44 82 THR A N 1
ATOM 642 C CA . THR A 1 82 ? -9.190 -4.445 -7.494 1.00 96.44 82 THR A CA 1
ATOM 643 C C . THR A 1 82 ? -9.291 -5.953 -7.393 1.00 96.44 82 THR A C 1
ATOM 645 O O . THR A 1 82 ? -8.766 -6.685 -8.240 1.00 96.44 82 THR A O 1
ATOM 648 N N . ASN A 1 83 ? -10.010 -6.440 -6.383 1.00 96.31 83 ASN A N 1
ATOM 649 C CA . ASN A 1 83 ? -10.356 -7.852 -6.282 1.00 96.31 83 ASN A CA 1
ATOM 650 C C . ASN A 1 83 ? -11.449 -8.197 -7.305 1.00 96.31 83 ASN A C 1
ATOM 652 O O . ASN A 1 83 ? -12.636 -8.277 -6.985 1.00 96.31 83 ASN A O 1
ATOM 656 N N . GLY A 1 84 ? -11.053 -8.352 -8.568 1.00 92.88 84 GLY A N 1
ATOM 657 C CA . GLY A 1 84 ? -11.986 -8.581 -9.663 1.00 92.88 84 GLY A CA 1
ATOM 658 C C . GLY A 1 84 ? -12.813 -7.336 -9.975 1.00 92.88 84 GLY A C 1
ATOM 659 O O . GLY A 1 84 ? -12.293 -6.421 -10.613 1.00 92.88 84 GLY A O 1
ATOM 660 N N . GLY A 1 85 ? -14.084 -7.365 -9.554 1.00 83.12 85 GLY A N 1
ATOM 661 C CA . GLY A 1 85 ? -15.208 -6.523 -9.985 1.00 83.12 85 GLY A CA 1
ATOM 662 C C . GLY A 1 85 ? -14.994 -5.005 -10.018 1.00 83.12 85 GLY A C 1
ATOM 663 O O . GLY A 1 85 ? -13.923 -4.477 -9.722 1.00 83.12 85 GLY A O 1
ATOM 664 N N . LYS A 1 86 ? -16.039 -4.287 -10.440 1.00 76.31 86 LYS A N 1
ATOM 665 C CA . LYS A 1 86 ? -16.022 -2.820 -10.454 1.00 76.31 86 LYS A CA 1
ATOM 666 C C . LYS A 1 86 ? -15.938 -2.285 -9.025 1.00 76.31 86 LYS A C 1
ATOM 668 O O . LYS A 1 86 ? -16.506 -2.870 -8.108 1.00 76.31 86 LYS A O 1
ATOM 673 N N . ILE A 1 87 ? -15.231 -1.172 -8.879 1.00 72.94 87 ILE A N 1
ATOM 674 C CA . ILE A 1 87 ? -15.282 -0.356 -7.673 1.00 72.94 87 ILE A CA 1
ATOM 675 C C . ILE A 1 87 ? -16.631 0.356 -7.685 1.00 72.94 87 ILE A C 1
ATOM 677 O O . ILE A 1 87 ? -16.902 1.108 -8.618 1.00 72.94 87 ILE A O 1
ATOM 681 N N . ASP A 1 88 ? -17.464 0.084 -6.687 1.00 73.44 88 ASP A N 1
ATOM 682 C CA . ASP A 1 88 ? -18.776 0.712 -6.522 1.00 73.44 88 ASP A CA 1
ATOM 683 C C . ASP A 1 88 ? -18.749 1.638 -5.295 1.00 73.44 88 ASP A C 1
ATOM 685 O O . ASP A 1 88 ? -19.251 1.298 -4.226 1.00 73.44 88 ASP A O 1
ATOM 689 N N . HIS A 1 89 ? -18.022 2.757 -5.410 1.00 79.75 89 HIS A N 1
ATOM 690 C CA . HIS A 1 89 ? -18.060 3.862 -4.444 1.00 79.75 89 HIS A CA 1
ATOM 691 C C . HIS A 1 89 ? -17.586 5.185 -5.075 1.00 79.75 89 HIS A C 1
ATOM 693 O O . HIS A 1 89 ? -16.751 5.191 -5.981 1.00 79.75 89 HIS A O 1
ATOM 699 N N . ASP A 1 90 ? -18.045 6.312 -4.526 1.00 78.31 90 ASP A N 1
ATOM 700 C CA . ASP A 1 90 ? -17.811 7.674 -5.048 1.00 78.31 90 ASP A CA 1
ATOM 701 C C . ASP A 1 90 ? -16.472 8.308 -4.612 1.00 78.31 90 ASP A C 1
ATOM 703 O O . ASP A 1 90 ? -16.307 9.527 -4.572 1.00 78.31 90 ASP A O 1
ATOM 707 N N . GLY A 1 91 ? -15.485 7.486 -4.255 1.00 85.38 91 GLY A N 1
ATOM 708 C CA . GLY A 1 91 ? -14.204 7.952 -3.718 1.00 85.38 91 GLY A CA 1
ATOM 709 C C . GLY A 1 91 ? -13.144 8.086 -4.805 1.00 85.38 91 GLY A C 1
ATOM 710 O O . GLY A 1 91 ? -12.875 7.135 -5.537 1.00 85.38 91 GLY A O 1
ATOM 711 N N . TYR A 1 92 ? -12.502 9.249 -4.897 1.00 90.50 92 TYR A N 1
ATOM 712 C CA . TYR A 1 92 ? -11.467 9.519 -5.892 1.00 90.50 92 TYR A CA 1
ATOM 713 C C . TYR A 1 92 ? -10.323 10.353 -5.317 1.00 90.50 92 TYR A C 1
ATOM 715 O O . TYR A 1 92 ? -10.472 11.123 -4.366 1.00 90.50 92 TYR A O 1
ATOM 723 N N . ALA A 1 93 ? -9.153 10.213 -5.934 1.00 93.81 93 ALA A N 1
ATOM 724 C CA . ALA A 1 93 ? -7.982 11.015 -5.633 1.00 93.81 93 ALA A CA 1
ATOM 725 C C . ALA A 1 93 ? -7.185 11.284 -6.913 1.00 93.81 93 ALA A C 1
ATOM 727 O O . ALA A 1 93 ? -7.190 10.476 -7.841 1.00 93.81 93 ALA A O 1
ATOM 728 N N . GLN A 1 94 ? -6.487 12.420 -6.958 1.00 95.75 94 GLN A N 1
ATOM 729 C CA . GLN A 1 94 ? -5.519 12.679 -8.022 1.00 95.75 94 GLN A CA 1
ATOM 730 C C . GLN A 1 94 ? -4.397 11.643 -7.956 1.00 95.75 94 GLN A C 1
ATOM 732 O O . GLN A 1 94 ? -3.964 11.256 -6.867 1.00 95.75 94 GLN A O 1
ATOM 737 N N . ASN A 1 95 ? -3.927 11.202 -9.122 1.00 95.94 95 ASN A N 1
ATOM 738 C CA . ASN A 1 95 ? -2.911 10.157 -9.222 1.00 95.94 95 ASN A CA 1
ATOM 739 C C . ASN A 1 95 ? -1.518 10.637 -8.795 1.00 95.94 95 ASN A C 1
ATOM 741 O O . ASN A 1 95 ? -0.639 9.805 -8.632 1.00 95.94 95 ASN A O 1
ATOM 745 N N . VAL A 1 96 ? -1.295 11.939 -8.611 1.00 97.69 96 VAL A N 1
ATOM 746 C CA . VAL A 1 96 ? -0.058 12.479 -8.039 1.00 97.69 96 VAL A CA 1
ATOM 747 C C . VAL A 1 96 ? -0.385 13.203 -6.741 1.00 97.69 96 VAL A C 1
ATOM 749 O O . VAL A 1 96 ? -1.214 14.112 -6.721 1.00 97.69 96 VAL A O 1
ATOM 752 N N . PHE A 1 97 ? 0.290 12.814 -5.665 1.00 97.69 97 PHE A N 1
ATOM 753 C CA . PHE A 1 97 ? 0.142 13.419 -4.349 1.00 97.69 97 PHE A CA 1
ATOM 754 C C . PHE A 1 97 ? 1.487 13.913 -3.838 1.00 97.69 97 PHE A C 1
ATOM 756 O O . PHE A 1 97 ? 2.442 13.146 -3.736 1.00 97.69 97 PHE A O 1
ATOM 763 N N . GLN A 1 98 ? 1.569 15.202 -3.519 1.00 97.19 98 GLN A N 1
ATOM 764 C CA . GLN A 1 98 ? 2.782 15.813 -2.995 1.00 97.19 98 GLN A CA 1
ATOM 765 C C . GLN A 1 98 ? 2.746 15.837 -1.468 1.00 97.19 98 GLN A C 1
ATOM 767 O O . GLN A 1 98 ? 1.868 16.459 -0.877 1.00 97.19 98 GLN A O 1
ATOM 772 N N . CYS A 1 99 ? 3.727 15.202 -0.830 1.00 94.69 99 CYS A N 1
ATOM 773 C CA . CYS A 1 99 ? 3.872 15.196 0.624 1.00 94.69 99 CYS A CA 1
ATOM 774 C C . CYS A 1 99 ? 5.342 14.977 0.998 1.00 94.69 99 CYS A C 1
ATOM 776 O O . CYS A 1 99 ? 6.023 14.151 0.388 1.00 94.69 99 CYS A O 1
ATOM 778 N N . ALA A 1 100 ? 5.854 15.730 1.971 1.00 92.12 100 ALA A N 1
ATOM 779 C CA . ALA A 1 100 ? 7.205 15.513 2.476 1.00 92.12 100 ALA A CA 1
ATOM 780 C C . ALA A 1 100 ? 7.283 14.186 3.259 1.00 92.12 100 ALA A C 1
ATOM 782 O O . ALA A 1 100 ? 6.292 13.776 3.859 1.00 92.12 100 ALA A O 1
ATOM 783 N N . PRO A 1 101 ? 8.434 13.493 3.267 1.00 85.75 101 PRO A N 1
ATOM 784 C CA . PRO A 1 101 ? 8.654 12.367 4.172 1.00 85.75 101 PRO A CA 1
ATOM 785 C C . PRO A 1 101 ? 8.454 12.769 5.641 1.00 85.75 101 PRO A C 1
ATOM 787 O O . PRO A 1 101 ? 8.652 13.930 5.994 1.00 85.75 101 PRO A O 1
ATOM 790 N N . ALA A 1 102 ? 8.096 11.807 6.493 1.00 80.56 102 ALA A N 1
ATOM 791 C CA . ALA A 1 102 ? 7.979 12.049 7.926 1.00 80.56 102 ALA A CA 1
ATOM 792 C C . ALA A 1 102 ? 9.352 12.424 8.513 1.00 80.56 102 ALA A C 1
ATOM 794 O O . ALA A 1 102 ? 10.356 11.786 8.196 1.00 80.56 102 ALA A O 1
ATOM 795 N N . ASP A 1 103 ? 9.388 13.448 9.366 1.00 66.81 103 ASP A N 1
ATOM 796 C CA . ASP A 1 103 ? 10.627 14.031 9.912 1.00 66.81 103 ASP A CA 1
ATOM 797 C C . ASP A 1 103 ? 11.107 13.340 11.210 1.00 66.81 103 ASP A C 1
ATOM 799 O O . ASP A 1 103 ? 11.905 13.878 11.979 1.00 66.81 103 ASP A O 1
ATOM 803 N N . ASP A 1 104 ? 10.606 12.134 11.495 1.00 59.78 104 ASP A N 1
ATOM 804 C CA . ASP A 1 104 ? 10.906 11.445 12.749 1.00 59.78 104 ASP A CA 1
ATOM 805 C C . ASP A 1 104 ? 12.175 10.586 12.635 1.00 59.78 104 ASP A C 1
ATOM 807 O O . ASP A 1 104 ? 12.191 9.495 12.061 1.00 59.78 104 ASP A O 1
ATOM 811 N N . LYS A 1 105 ? 13.263 11.088 13.226 1.00 50.88 105 LYS A N 1
ATOM 812 C CA . LYS A 1 105 ? 14.581 10.432 13.278 1.00 50.88 105 LYS A CA 1
ATOM 813 C C . LYS A 1 105 ? 14.579 9.102 14.047 1.00 50.88 105 LYS A C 1
ATOM 815 O O . LYS A 1 105 ? 15.565 8.372 13.962 1.00 50.88 105 LYS A O 1
ATOM 820 N N . ASN A 1 106 ? 13.514 8.779 14.787 1.00 49.75 106 ASN A N 1
ATOM 821 C CA . ASN A 1 106 ? 13.459 7.596 15.652 1.00 49.75 106 ASN A CA 1
ATOM 822 C C . ASN A 1 106 ? 12.865 6.345 14.985 1.00 49.75 106 ASN A C 1
ATOM 824 O O . ASN A 1 106 ? 13.038 5.240 15.509 1.00 49.75 106 ASN A O 1
ATOM 828 N N . HIS A 1 107 ? 12.208 6.481 13.830 1.00 53.09 107 HIS A N 1
ATOM 829 C CA . HIS A 1 107 ? 11.556 5.368 13.143 1.00 53.09 107 HIS A CA 1
ATOM 830 C C . HIS A 1 107 ? 11.966 5.328 11.670 1.00 53.09 107 HIS A C 1
ATOM 832 O O . HIS A 1 107 ? 11.480 6.090 10.838 1.00 53.09 107 HIS A O 1
ATOM 838 N N . LEU A 1 108 ? 12.884 4.412 11.343 1.00 48.94 108 LEU A N 1
ATOM 839 C CA . LEU A 1 108 ? 13.269 4.139 9.961 1.00 48.94 108 LEU A CA 1
ATOM 840 C C . LEU A 1 108 ? 12.021 3.800 9.124 1.00 48.94 108 LEU A C 1
ATOM 842 O O . LEU A 1 108 ? 11.343 2.812 9.382 1.00 48.94 108 LEU A O 1
ATOM 846 N N . ALA A 1 109 ? 11.784 4.627 8.102 1.00 59.00 109 ALA A N 1
ATOM 847 C CA . ALA A 1 109 ? 10.857 4.417 6.989 1.00 59.00 109 ALA A CA 1
ATOM 848 C C . ALA A 1 109 ? 9.343 4.434 7.293 1.00 59.00 109 ALA A C 1
ATOM 850 O O . ALA A 1 109 ? 8.571 3.816 6.556 1.00 59.00 109 ALA A O 1
ATOM 851 N N . GLU A 1 110 ? 8.887 5.191 8.294 1.00 78.12 110 GLU A N 1
ATOM 852 C CA . GLU A 1 110 ? 7.448 5.422 8.457 1.00 78.12 110 GLU A CA 1
ATOM 853 C C . GLU A 1 110 ? 6.879 6.312 7.334 1.00 78.12 110 GLU A C 1
ATOM 855 O O . GLU A 1 110 ? 7.437 7.355 6.978 1.00 78.12 110 GLU A O 1
ATOM 860 N N . LYS A 1 111 ? 5.753 5.891 6.751 1.00 88.19 111 LYS A N 1
ATOM 861 C CA . LYS A 1 111 ? 5.022 6.683 5.757 1.00 88.19 111 LYS A CA 1
ATOM 862 C C . LYS A 1 111 ? 4.294 7.849 6.446 1.00 88.19 111 LYS A C 1
ATOM 864 O O . LYS A 1 111 ? 3.738 7.640 7.519 1.00 88.19 111 LYS A O 1
ATOM 869 N N . PRO A 1 112 ? 4.244 9.059 5.858 1.00 92.19 112 PRO A N 1
ATOM 870 C CA . PRO A 1 112 ? 3.452 10.156 6.416 1.00 92.19 112 PRO A CA 1
ATOM 871 C C . PRO A 1 112 ? 1.968 9.792 6.496 1.00 92.19 112 PRO A C 1
ATOM 873 O O . PRO A 1 112 ? 1.434 9.176 5.570 1.00 92.19 112 PRO A O 1
ATOM 876 N N . LEU A 1 113 ? 1.286 10.219 7.561 1.00 93.69 113 LEU A N 1
ATOM 877 C CA . LEU A 1 113 ? -0.141 9.954 7.773 1.00 93.69 113 LEU A CA 1
ATOM 878 C C . LEU A 1 113 ? -0.992 10.436 6.588 1.00 93.69 113 LEU A C 1
ATOM 880 O O . LEU A 1 113 ? -1.915 9.753 6.149 1.00 93.69 113 LEU A O 1
ATOM 884 N N . GLU A 1 114 ? -0.637 11.588 6.030 1.00 95.75 114 GLU A N 1
ATOM 885 C CA . GLU A 1 114 ? -1.308 12.239 4.910 1.00 95.75 114 GLU A CA 1
ATOM 886 C C . GLU A 1 114 ? -1.295 11.373 3.647 1.00 95.75 114 GLU A C 1
ATOM 888 O O . GLU A 1 114 ? -2.258 11.387 2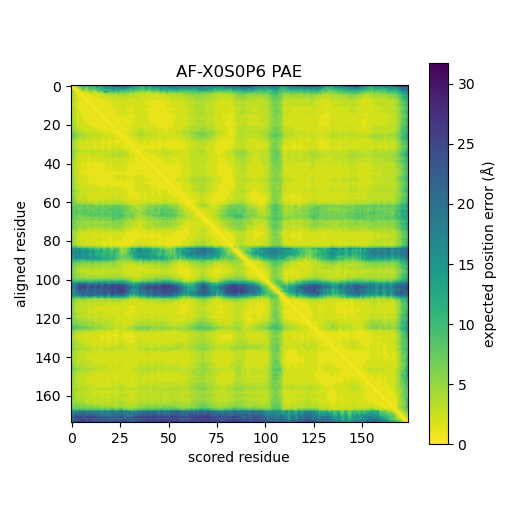.880 1.00 95.75 114 GLU A O 1
ATOM 893 N N . VAL A 1 115 ? -0.232 10.590 3.443 1.00 96.19 115 VAL A N 1
ATOM 894 C CA . VAL A 1 115 ? -0.120 9.664 2.310 1.00 96.19 115 VAL A CA 1
ATOM 895 C C . VAL A 1 115 ? -1.111 8.510 2.468 1.00 96.19 115 VAL A C 1
ATOM 897 O O . VAL A 1 115 ? -1.760 8.133 1.495 1.00 96.19 115 VAL A O 1
ATOM 900 N N . LEU A 1 116 ? -1.292 7.979 3.681 1.00 96.31 116 LEU A N 1
ATOM 901 C CA . LEU A 1 116 ? -2.281 6.926 3.932 1.00 96.31 116 LEU A CA 1
ATOM 902 C C . LEU A 1 116 ? -3.707 7.474 3.815 1.00 96.31 116 LEU A C 1
ATOM 904 O O . LEU A 1 116 ? -4.549 6.851 3.173 1.00 96.31 116 LEU A O 1
ATOM 908 N N . LEU A 1 117 ? -3.971 8.669 4.353 1.00 96.38 117 LEU A N 1
ATOM 909 C CA . LEU A 1 117 ? -5.264 9.344 4.199 1.00 96.38 117 LEU A CA 1
ATOM 910 C C . LEU A 1 117 ? -5.596 9.618 2.726 1.00 96.38 117 LEU A C 1
ATOM 912 O O . LEU A 1 117 ? -6.754 9.509 2.332 1.00 96.38 117 LEU A O 1
ATOM 916 N N . TRP A 1 118 ? -4.598 9.943 1.899 1.00 97.12 118 TRP A N 1
ATOM 917 C CA . TRP A 1 118 ? -4.772 10.090 0.454 1.00 97.12 118 TRP A CA 1
ATOM 918 C C . TRP A 1 118 ? -5.233 8.788 -0.210 1.00 97.12 118 TRP A C 1
ATOM 920 O O . TRP A 1 118 ? -6.188 8.828 -0.985 1.00 97.12 118 TRP A O 1
ATOM 930 N N . ILE A 1 119 ? -4.630 7.646 0.133 1.00 96.00 119 ILE A N 1
ATOM 931 C CA . ILE A 1 119 ? -5.058 6.333 -0.375 1.00 96.00 119 ILE A CA 1
ATOM 932 C C . ILE A 1 119 ? -6.466 5.979 0.105 1.00 96.00 119 ILE A C 1
ATOM 934 O O . ILE A 1 119 ? -7.286 5.526 -0.684 1.00 96.00 119 ILE A O 1
ATOM 938 N N . LEU A 1 120 ? -6.800 6.234 1.371 1.00 95.25 120 LEU A N 1
ATOM 939 C CA . LEU A 1 120 ? -8.112 5.874 1.921 1.00 95.25 120 LEU A CA 1
ATOM 940 C C . LEU A 1 120 ? -9.289 6.656 1.307 1.00 95.25 120 LEU A C 1
ATOM 942 O O . LEU A 1 120 ? -10.435 6.226 1.450 1.00 95.25 120 LEU A O 1
ATOM 946 N N . LYS A 1 121 ? -9.032 7.740 0.559 1.00 94.50 121 LYS A N 1
ATOM 947 C CA . LYS A 1 121 ? -10.055 8.416 -0.265 1.00 94.50 121 LYS A CA 1
ATOM 948 C C . LYS A 1 121 ? -10.586 7.535 -1.394 1.00 94.50 121 LYS A C 1
ATOM 950 O O . LYS A 1 1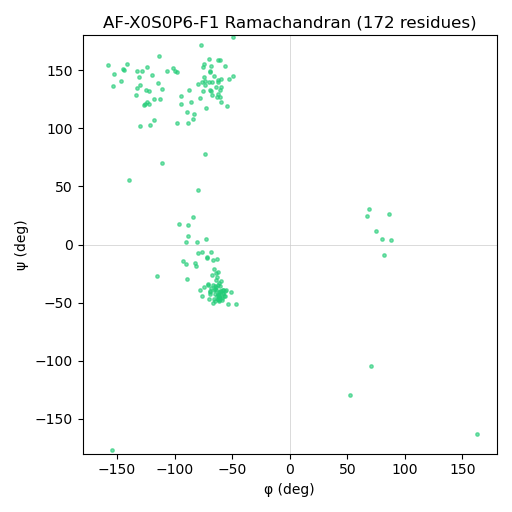21 ? -11.701 7.760 -1.851 1.00 94.50 121 LYS A O 1
ATOM 955 N N . THR A 1 122 ? -9.815 6.546 -1.845 1.00 92.25 122 THR A N 1
ATOM 956 C CA . THR A 1 122 ? -10.224 5.594 -2.887 1.00 92.25 122 THR A CA 1
ATOM 957 C C . THR A 1 122 ? -10.775 4.291 -2.303 1.00 92.25 122 THR A C 1
ATOM 959 O O . THR A 1 122 ? -10.836 3.282 -2.999 1.00 92.25 122 THR A O 1
ATOM 962 N N . VAL A 1 123 ? -11.162 4.293 -1.023 1.00 92.12 123 VAL A N 1
ATOM 963 C CA . VAL A 1 123 ? -11.687 3.125 -0.308 1.00 92.12 123 VAL A CA 1
ATOM 964 C C . VAL A 1 123 ? -13.058 3.470 0.289 1.00 92.12 123 VAL A C 1
ATOM 966 O O . VAL A 1 123 ? -13.159 4.512 0.949 1.00 92.12 123 VAL A O 1
ATOM 969 N N . PRO A 1 124 ? -14.089 2.610 0.137 1.00 90.50 124 PRO A N 1
ATOM 970 C CA . PRO A 1 124 ? -15.401 2.831 0.747 1.00 90.50 124 PRO A CA 1
ATOM 971 C C . PRO A 1 124 ? -15.311 3.086 2.257 1.00 90.50 124 PRO A C 1
ATOM 973 O O . PRO A 1 124 ? -14.522 2.447 2.955 1.00 90.50 124 PRO A O 1
ATOM 976 N N . GLU A 1 125 ? -16.145 3.982 2.784 1.00 90.38 125 GLU A N 1
ATOM 977 C CA . GLU A 1 125 ? -16.165 4.313 4.220 1.00 90.38 125 GLU A CA 1
ATOM 978 C C . GLU A 1 125 ? -16.563 3.135 5.111 1.00 90.38 125 GLU A C 1
ATOM 980 O O . GLU A 1 125 ? -16.075 3.011 6.230 1.00 90.38 125 GLU A O 1
ATOM 985 N N . THR A 1 126 ? -17.397 2.238 4.590 1.00 89.31 126 THR A N 1
ATOM 986 C CA . THR A 1 126 ? -17.874 1.038 5.286 1.00 89.31 126 THR A CA 1
ATOM 987 C C . THR A 1 126 ? -16.863 -0.110 5.288 1.00 89.31 126 THR A C 1
ATOM 989 O O . THR A 1 126 ? -17.102 -1.132 5.931 1.00 89.31 126 THR A O 1
ATOM 992 N N . ALA A 1 127 ? -15.751 0.014 4.557 1.00 92.19 127 ALA A N 1
ATOM 993 C CA . ALA A 1 127 ? -14.777 -1.059 4.425 1.00 92.19 127 ALA A CA 1
ATOM 994 C C . ALA A 1 127 ? -13.843 -1.145 5.640 1.00 92.19 127 ALA A C 1
ATOM 996 O O . ALA A 1 127 ? -13.299 -0.143 6.108 1.00 92.19 127 ALA A O 1
ATOM 997 N N . THR A 1 128 ? -13.579 -2.374 6.082 1.00 96.06 128 THR A N 1
ATOM 998 C CA . THR A 1 128 ? -12.471 -2.680 6.992 1.00 96.06 128 THR A CA 1
ATOM 999 C C . THR A 1 128 ? -11.153 -2.658 6.222 1.00 96.06 128 THR A C 1
ATOM 1001 O O . THR A 1 128 ? -11.033 -3.279 5.165 1.00 96.06 128 THR A O 1
ATOM 1004 N N . ILE A 1 129 ? -10.151 -1.967 6.759 1.00 97.19 129 ILE A N 1
ATOM 1005 C CA . ILE A 1 129 ? -8.826 -1.832 6.147 1.00 97.19 129 ILE A CA 1
ATOM 1006 C C . ILE A 1 129 ? -7.938 -3.005 6.579 1.00 97.19 129 ILE A C 1
ATOM 1008 O O . ILE A 1 129 ? -7.864 -3.324 7.761 1.00 97.19 129 ILE A O 1
ATOM 1012 N N . LEU A 1 130 ? -7.239 -3.634 5.636 1.00 97.88 130 LEU A N 1
ATOM 1013 C CA . LEU A 1 130 ? -6.241 -4.670 5.910 1.00 97.88 130 LEU A CA 1
ATOM 1014 C C . LEU A 1 130 ? -4.851 -4.150 5.542 1.00 97.88 130 LEU A C 1
ATOM 1016 O O . LEU A 1 130 ? -4.630 -3.765 4.395 1.00 97.88 130 LEU A O 1
ATOM 1020 N N . ASP A 1 131 ? -3.917 -4.205 6.487 1.00 97.56 131 ASP A N 1
ATOM 1021 C CA . ASP A 1 131 ? -2.500 -3.935 6.253 1.00 97.56 131 ASP A CA 1
ATOM 1022 C C . ASP A 1 131 ? -1.652 -5.161 6.639 1.00 97.56 131 ASP A C 1
ATOM 1024 O O . ASP A 1 131 ? -1.449 -5.417 7.829 1.00 97.56 131 ASP A O 1
ATOM 1028 N N . PRO A 1 132 ? -1.170 -5.955 5.665 1.00 97.25 132 PRO A N 1
ATOM 1029 C CA . PRO A 1 132 ? -0.380 -7.149 5.946 1.00 97.25 132 PRO A CA 1
ATOM 1030 C C . PRO A 1 132 ? 1.074 -6.849 6.361 1.00 97.25 132 PRO A C 1
ATOM 1032 O O . PRO A 1 132 ? 1.795 -7.789 6.693 1.00 97.25 132 PRO A O 1
ATOM 1035 N N . PHE A 1 133 ? 1.504 -5.582 6.306 1.00 95.69 133 PHE A N 1
ATOM 1036 C CA . PHE A 1 133 ? 2.853 -5.123 6.647 1.00 95.69 133 PHE A CA 1
ATOM 1037 C C . PHE A 1 133 ? 2.771 -3.801 7.423 1.00 95.69 133 PHE A C 1
ATOM 1039 O O . PHE A 1 133 ? 3.337 -2.785 7.013 1.00 95.69 133 PHE A O 1
ATOM 1046 N N . MET A 1 134 ? 2.026 -3.805 8.532 1.00 95.31 134 MET A N 1
ATOM 1047 C CA . MET A 1 134 ? 1.608 -2.565 9.196 1.00 95.31 134 MET A CA 1
ATOM 1048 C C . MET A 1 134 ? 2.759 -1.743 9.790 1.00 95.31 134 MET A C 1
ATOM 1050 O O . MET A 1 134 ? 2.573 -0.548 10.048 1.00 95.31 134 MET A O 1
ATOM 1054 N N . GLY A 1 135 ? 3.923 -2.353 10.052 1.00 92.94 135 GLY A N 1
ATOM 1055 C CA . GLY A 1 135 ? 5.049 -1.692 10.703 1.00 92.94 135 GLY A CA 1
ATOM 1056 C C . GLY A 1 135 ? 4.631 -1.021 12.013 1.00 92.94 135 GLY A C 1
ATOM 1057 O O . GLY A 1 135 ? 3.954 -1.612 12.853 1.00 92.94 135 GLY A O 1
ATOM 1058 N N . SER A 1 136 ? 4.983 0.256 12.180 1.00 91.62 136 SER A N 1
ATOM 1059 C CA . SER A 1 136 ? 4.608 1.062 13.352 1.00 91.62 136 SER A CA 1
ATOM 1060 C C . SER A 1 136 ? 3.124 1.482 13.390 1.00 91.62 136 SER A C 1
ATOM 1062 O O . SER A 1 136 ? 2.718 2.233 14.282 1.00 91.62 136 SER A O 1
ATOM 1064 N N . GLY A 1 137 ? 2.294 1.019 12.452 1.00 93.50 137 GLY A N 1
ATOM 1065 C CA . GLY A 1 137 ? 0.837 1.143 12.505 1.00 93.50 137 GLY A CA 1
ATOM 1066 C C . GLY A 1 137 ? 0.260 2.448 11.949 1.00 93.50 137 GLY A C 1
ATOM 1067 O O . GLY A 1 137 ? -0.830 2.842 12.364 1.00 93.50 137 GLY A O 1
ATOM 1068 N N . THR A 1 138 ? 0.935 3.138 11.022 1.00 94.62 138 THR A N 1
ATOM 1069 C CA . THR A 1 138 ? 0.407 4.381 10.418 1.00 94.62 138 THR A CA 1
ATOM 1070 C C . THR A 1 138 ? -0.926 4.161 9.703 1.00 94.62 138 THR A C 1
ATOM 1072 O O . THR A 1 138 ? -1.832 4.980 9.837 1.00 94.62 138 THR A O 1
ATOM 1075 N N . THR A 1 139 ? -1.086 3.038 8.996 1.00 96.00 139 THR A N 1
ATOM 1076 C CA . THR A 1 139 ? -2.356 2.673 8.348 1.00 96.00 139 THR A CA 1
ATOM 1077 C C . THR A 1 139 ? -3.476 2.500 9.371 1.00 96.00 139 THR A C 1
ATOM 1079 O O . THR A 1 139 ? -4.585 2.988 9.161 1.00 96.00 139 THR A O 1
ATOM 1082 N N . LEU A 1 140 ? -3.181 1.873 10.517 1.00 95.81 140 LEU A N 1
ATOM 1083 C CA . LEU A 1 140 ? -4.149 1.708 11.605 1.00 95.81 140 LEU A CA 1
ATOM 1084 C C . LEU A 1 140 ? -4.524 3.052 12.229 1.00 95.81 140 LEU A C 1
ATOM 1086 O O . LEU A 1 140 ? -5.694 3.289 12.520 1.00 95.81 140 LEU A O 1
ATOM 1090 N N . ARG A 1 141 ? -3.551 3.957 12.380 1.00 94.75 141 ARG A N 1
ATOM 1091 C CA . ARG A 1 141 ? -3.804 5.327 12.834 1.00 94.75 141 ARG A CA 1
ATOM 1092 C C . ARG A 1 141 ? -4.713 6.077 11.865 1.00 94.75 141 ARG A C 1
ATOM 1094 O O . ARG A 1 141 ? -5.703 6.643 12.306 1.00 94.75 141 ARG A O 1
ATOM 1101 N N . ALA A 1 142 ? -4.427 6.029 10.564 1.00 95.38 142 ALA A N 1
ATOM 1102 C CA . ALA A 1 142 ? -5.267 6.659 9.547 1.00 95.38 142 ALA A CA 1
ATOM 1103 C C . ALA A 1 142 ? -6.706 6.119 9.582 1.00 95.38 142 ALA A C 1
ATOM 1105 O O . ALA A 1 142 ? -7.659 6.889 9.500 1.00 95.38 142 ALA A O 1
ATOM 1106 N N . ALA A 1 143 ? -6.870 4.803 9.753 1.00 95.31 143 ALA A N 1
ATOM 1107 C CA . ALA A 1 143 ? -8.179 4.180 9.913 1.00 95.31 143 ALA A CA 1
ATOM 1108 C C . ALA A 1 143 ? -8.907 4.670 11.174 1.00 95.31 143 ALA A C 1
ATOM 1110 O O . ALA A 1 143 ? -10.069 5.064 11.089 1.00 95.31 143 ALA A O 1
ATOM 1111 N N . LYS A 1 144 ? -8.212 4.701 12.320 1.00 93.50 144 LYS A N 1
ATOM 1112 C CA . LYS A 1 144 ? -8.736 5.187 13.605 1.00 93.50 144 LYS A CA 1
ATOM 1113 C C . LYS A 1 144 ? -9.192 6.644 13.516 1.00 93.50 144 LYS A C 1
ATOM 1115 O O . LYS A 1 144 ? -10.300 6.945 13.948 1.00 93.50 144 LYS A O 1
ATOM 1120 N N . ASP A 1 145 ? -8.381 7.516 12.919 1.00 93.00 145 ASP A N 1
ATOM 1121 C CA . ASP A 1 145 ? -8.688 8.944 12.750 1.00 93.00 145 ASP A CA 1
ATOM 1122 C C . ASP A 1 145 ? -9.928 9.163 11.856 1.00 93.00 145 ASP A C 1
ATOM 1124 O O . ASP A 1 145 ? -10.661 10.132 12.037 1.00 93.00 145 ASP A O 1
ATOM 1128 N N . LEU A 1 146 ? -10.203 8.235 10.929 1.00 94.00 146 LEU A N 1
ATOM 1129 C CA . LEU A 1 146 ? -11.397 8.223 10.074 1.00 94.00 146 LEU A CA 1
ATOM 1130 C C . LEU A 1 146 ? -12.590 7.454 10.674 1.00 94.00 146 LEU A C 1
ATOM 1132 O O . LEU A 1 146 ? -13.614 7.318 10.007 1.00 94.00 146 LEU A O 1
ATOM 1136 N N . GLY A 1 147 ? -12.470 6.910 11.889 1.00 94.06 147 GLY A N 1
ATOM 1137 C CA . GLY A 1 147 ? -13.521 6.099 12.514 1.00 94.06 147 GLY A CA 1
ATOM 1138 C C . GLY A 1 147 ? -13.779 4.754 11.821 1.00 94.06 147 GLY A C 1
ATOM 1139 O O . GLY A 1 147 ? -14.878 4.213 11.927 1.00 94.06 147 GLY A O 1
ATOM 1140 N N . ARG A 1 148 ? -12.792 4.211 11.098 1.00 94.75 148 ARG A N 1
ATOM 1141 C CA . ARG A 1 148 ? -12.893 2.949 10.348 1.00 94.75 148 ARG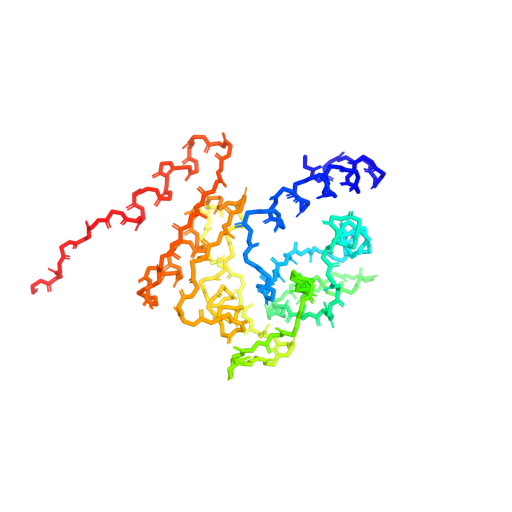 A CA 1
ATOM 1142 C C . ARG A 1 148 ? -12.226 1.794 11.092 1.00 94.75 148 ARG A C 1
ATOM 1144 O O . ARG A 1 148 ? -11.247 1.977 11.816 1.00 94.75 148 ARG A O 1
ATOM 1151 N N . TYR A 1 149 ? -12.719 0.579 10.860 1.00 96.19 149 TYR A N 1
ATOM 1152 C CA . TYR A 1 149 ? -12.070 -0.636 11.352 1.00 96.19 149 TYR A CA 1
ATOM 1153 C C . TYR A 1 149 ? -10.815 -0.957 10.539 1.00 96.19 149 TYR A C 1
ATOM 1155 O O . TYR A 1 149 ? -10.791 -0.782 9.319 1.00 96.19 149 TYR A O 1
ATOM 1163 N N . ALA A 1 150 ? -9.786 -1.480 11.206 1.00 97.12 150 ALA A N 1
ATOM 1164 C CA . ALA A 1 150 ? -8.576 -1.947 10.547 1.00 97.12 150 ALA A CA 1
ATOM 1165 C C . ALA A 1 150 ? -7.980 -3.188 11.218 1.00 97.12 150 ALA A C 1
ATOM 1167 O O . ALA A 1 150 ? -8.094 -3.376 12.429 1.00 97.12 150 ALA A O 1
ATOM 1168 N N . ILE A 1 151 ? -7.322 -4.015 10.409 1.00 97.88 151 ILE A N 1
ATOM 1169 C CA . ILE A 1 151 ? -6.571 -5.203 10.805 1.00 97.88 151 ILE A CA 1
ATOM 1170 C C . ILE A 1 151 ? -5.141 -5.016 10.302 1.00 97.88 151 ILE A C 1
ATOM 1172 O O . ILE A 1 151 ? -4.926 -4.850 9.102 1.00 97.88 151 ILE A O 1
ATOM 1176 N N . GLY A 1 152 ? -4.174 -5.042 11.215 1.00 97.25 152 GLY A N 1
ATOM 1177 C CA . GLY A 1 152 ? -2.754 -4.936 10.897 1.00 97.25 152 GLY A CA 1
ATOM 1178 C C . GLY A 1 152 ? -2.009 -6.219 11.244 1.00 97.25 152 GLY A C 1
ATOM 1179 O O . GLY A 1 152 ? -2.275 -6.828 12.280 1.00 97.25 152 GLY A O 1
ATOM 1180 N N . ILE A 1 153 ? -1.089 -6.628 10.375 1.00 98.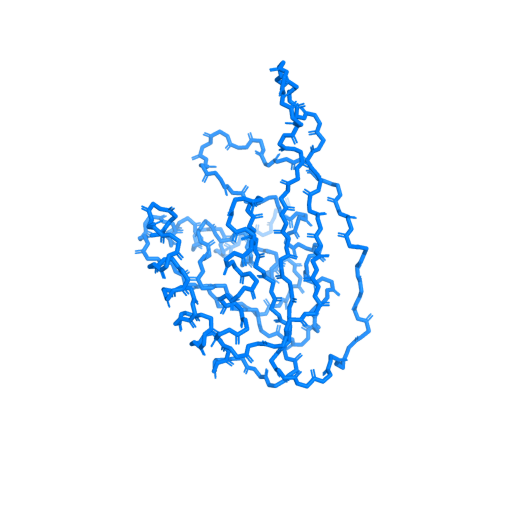00 153 ILE A N 1
ATOM 1181 C CA . ILE A 1 153 ? -0.208 -7.782 10.569 1.00 98.00 153 ILE A CA 1
ATOM 1182 C C . ILE A 1 153 ? 1.232 -7.285 10.491 1.00 98.00 153 ILE A C 1
ATOM 1184 O O . ILE A 1 153 ? 1.594 -6.541 9.583 1.00 98.00 153 ILE A O 1
ATOM 1188 N N . GLU A 1 154 ? 2.046 -7.695 11.455 1.00 96.00 154 GLU A N 1
ATOM 1189 C CA . GLU A 1 154 ? 3.469 -7.383 11.521 1.00 96.00 154 GLU A CA 1
ATOM 1190 C C . GLU A 1 154 ? 4.199 -8.564 12.162 1.00 96.00 154 GLU A C 1
ATOM 1192 O O . GLU A 1 154 ? 3.671 -9.215 13.066 1.00 96.00 154 GLU A O 1
ATOM 1197 N N . ILE A 1 155 ? 5.383 -8.880 11.643 1.00 96.12 155 ILE A N 1
ATOM 1198 C CA . ILE A 1 155 ? 6.176 -10.027 12.084 1.00 96.12 155 ILE A CA 1
ATOM 1199 C C . ILE A 1 155 ? 7.104 -9.657 13.243 1.00 96.12 155 ILE A C 1
ATOM 1201 O O . ILE A 1 155 ? 7.412 -10.510 14.074 1.00 96.12 155 ILE A O 1
ATOM 1205 N N . GLU A 1 156 ? 7.550 -8.403 13.316 1.00 94.94 156 GLU A N 1
ATOM 1206 C CA . GLU A 1 156 ? 8.428 -7.940 14.385 1.00 94.94 156 GLU A CA 1
ATOM 1207 C C . GLU A 1 156 ? 7.631 -7.412 15.584 1.00 94.94 156 GLU A C 1
ATOM 1209 O O . GLU A 1 156 ? 6.996 -6.357 15.536 1.00 94.94 156 GLU A O 1
ATOM 1214 N N . GLU A 1 157 ? 7.743 -8.112 16.714 1.00 95.44 157 GLU A N 1
ATOM 1215 C CA . GLU A 1 157 ? 7.051 -7.792 17.972 1.00 95.44 157 GLU A CA 1
ATOM 1216 C C . GLU A 1 157 ? 7.238 -6.332 18.413 1.00 95.44 157 GLU A C 1
ATOM 1218 O O . GLU A 1 157 ? 6.280 -5.666 18.806 1.00 95.44 157 GLU A O 1
ATOM 1223 N N . ARG A 1 158 ? 8.449 -5.784 18.260 1.00 94.12 158 ARG A N 1
ATOM 1224 C CA . ARG A 1 158 ? 8.741 -4.383 18.592 1.00 94.12 158 ARG A CA 1
ATOM 1225 C C . ARG A 1 158 ? 7.831 -3.403 17.841 1.00 94.12 158 ARG A C 1
ATOM 1227 O O . ARG A 1 158 ? 7.420 -2.392 18.413 1.00 94.12 158 ARG A O 1
ATOM 1234 N N . TYR A 1 159 ? 7.538 -3.657 16.567 1.00 93.44 159 TYR A N 1
ATOM 1235 C CA . TYR A 1 159 ? 6.651 -2.801 15.780 1.00 93.44 159 TYR A CA 1
ATOM 1236 C C . TYR A 1 159 ? 5.184 -3.003 16.176 1.00 93.44 159 TYR A C 1
ATOM 1238 O O . TYR A 1 159 ? 4.463 -2.011 16.303 1.00 93.44 159 TYR A O 1
ATOM 1246 N N . CYS A 1 160 ? 4.778 -4.236 16.505 1.00 94.25 160 CYS A N 1
ATOM 1247 C CA . CYS A 1 160 ? 3.467 -4.516 17.098 1.00 94.25 160 CYS A CA 1
ATOM 1248 C C . CYS A 1 160 ? 3.237 -3.719 18.391 1.00 94.25 160 CYS A C 1
ATOM 1250 O O . CYS A 1 160 ? 2.178 -3.115 18.556 1.00 94.25 160 CYS A O 1
ATOM 1252 N N . GLU A 1 161 ? 4.224 -3.653 19.291 1.00 93.81 161 GLU A N 1
ATOM 1253 C CA . GLU A 1 161 ? 4.120 -2.863 20.524 1.00 93.81 161 GLU A CA 1
ATOM 1254 C C . GLU A 1 161 ? 3.948 -1.363 20.253 1.00 93.81 161 GLU A C 1
ATOM 1256 O O . GLU A 1 161 ? 3.148 -0.696 20.914 1.00 93.81 161 GLU A O 1
ATOM 1261 N N . ILE A 1 162 ? 4.703 -0.815 19.293 1.00 92.06 162 ILE A N 1
ATOM 1262 C CA . ILE A 1 162 ? 4.596 0.598 18.898 1.00 92.06 162 ILE A CA 1
ATOM 1263 C C . ILE A 1 162 ? 3.196 0.875 18.340 1.00 92.06 162 ILE A C 1
ATOM 1265 O O . ILE A 1 162 ? 2.552 1.842 18.756 1.00 92.06 162 ILE A O 1
ATOM 1269 N N . ALA A 1 163 ? 2.704 0.015 17.445 1.00 93.00 163 ALA A N 1
ATOM 1270 C CA . ALA A 1 163 ? 1.368 0.125 16.874 1.00 93.00 163 ALA A CA 1
ATOM 1271 C C . ALA A 1 163 ? 0.281 0.038 17.962 1.00 93.00 163 ALA A C 1
ATOM 1273 O O . ALA A 1 163 ? -0.606 0.891 18.012 1.00 93.00 163 ALA A O 1
ATOM 1274 N N . ALA A 1 164 ? 0.381 -0.918 18.891 1.00 92.75 164 ALA A N 1
ATOM 1275 C CA . ALA A 1 164 ? -0.563 -1.077 19.996 1.00 92.75 164 ALA A CA 1
ATOM 1276 C C . ALA A 1 164 ? -0.600 0.157 20.912 1.00 92.75 164 ALA A C 1
ATOM 1278 O O . ALA A 1 164 ? -1.679 0.662 21.222 1.00 92.75 164 ALA A O 1
ATOM 1279 N N . LYS A 1 165 ? 0.567 0.703 21.286 1.00 91.44 165 LYS A N 1
ATOM 1280 C CA . LYS A 1 165 ? 0.667 1.939 22.085 1.00 91.44 165 LYS A CA 1
ATOM 1281 C C . LYS A 1 165 ? 0.031 3.133 21.373 1.00 91.44 165 LYS A C 1
ATOM 1283 O O . LYS A 1 165 ? -0.660 3.918 22.011 1.00 91.44 165 LYS A O 1
ATOM 1288 N N . ARG A 1 166 ? 0.213 3.254 20.054 1.00 89.19 166 ARG A N 1
ATOM 1289 C CA . ARG A 1 166 ? -0.434 4.303 19.243 1.00 89.19 166 ARG A CA 1
ATOM 1290 C C . ARG A 1 166 ? -1.951 4.128 19.166 1.00 89.19 166 ARG A C 1
ATOM 1292 O O . ARG A 1 166 ? -2.688 5.112 19.102 1.00 89.19 166 ARG A O 1
ATOM 1299 N N . MET A 1 167 ? -2.427 2.884 19.137 1.00 91.38 167 MET A N 1
ATOM 1300 C CA . MET A 1 167 ? -3.856 2.582 19.048 1.00 91.38 167 MET A CA 1
ATOM 1301 C C . MET A 1 167 ? -4.566 2.636 20.397 1.00 91.38 167 MET A C 1
ATOM 1303 O O . MET A 1 167 ? -5.792 2.777 20.405 1.00 91.38 167 MET A O 1
ATOM 1307 N N . ALA A 1 168 ? -3.825 2.621 21.507 1.00 87.94 168 ALA A N 1
ATOM 1308 C CA . ALA A 1 168 ? -4.370 2.751 22.850 1.00 87.94 168 ALA A CA 1
ATOM 1309 C C . ALA A 1 168 ? -5.335 3.945 22.967 1.00 87.94 168 ALA A C 1
ATOM 1311 O O . ALA A 1 168 ? -5.190 4.983 22.305 1.00 87.94 168 ALA A O 1
ATOM 1312 N N . GLN A 1 169 ? -6.368 3.772 23.791 1.00 73.94 169 GLN A N 1
ATOM 1313 C CA . GLN A 1 169 ? -7.270 4.863 24.131 1.00 73.94 169 GLN A CA 1
ATOM 1314 C C . GLN A 1 169 ? -6.475 5.953 24.847 1.00 73.94 169 GLN A C 1
ATOM 1316 O O . GLN A 1 169 ? -5.738 5.683 25.793 1.00 73.94 169 GLN A O 1
ATOM 1321 N N . MET A 1 170 ? -6.628 7.185 24.374 1.00 67.25 170 MET A N 1
ATOM 1322 C CA . MET A 1 170 ? -6.106 8.361 25.053 1.00 67.25 170 MET A CA 1
ATOM 1323 C C . MET A 1 170 ? -7.235 9.032 25.823 1.00 67.25 170 MET A C 1
ATOM 1325 O O . MET A 1 170 ? -8.397 8.983 25.418 1.00 67.25 170 MET A O 1
ATOM 1329 N N . VAL A 1 171 ? -6.880 9.669 26.931 1.00 68.38 171 VAL A N 1
ATOM 1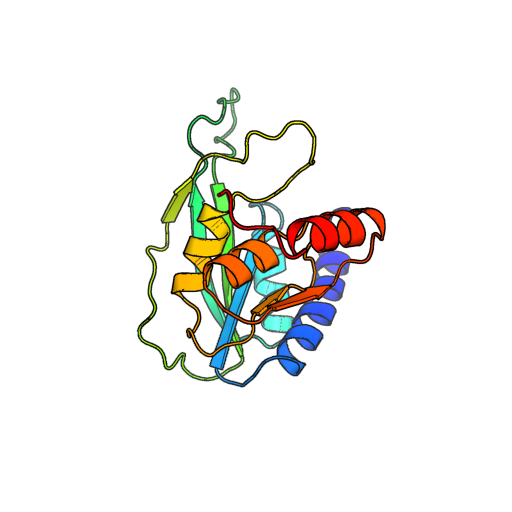330 C CA . VAL A 1 171 ? -7.794 10.544 27.664 1.00 68.38 171 VAL A CA 1
ATOM 1331 C C . VAL A 1 171 ? -7.955 11.832 26.853 1.00 68.38 171 VAL A C 1
ATOM 1333 O O . VAL A 1 171 ? -6.966 12.341 26.320 1.00 68.38 171 VAL A O 1
ATOM 1336 N N . MET A 1 172 ? -9.177 12.358 26.731 1.00 57.06 172 MET A N 1
ATOM 1337 C CA . MET A 1 172 ? -9.368 13.695 26.158 1.00 57.06 172 MET A CA 1
ATOM 1338 C C . MET A 1 172 ? -8.628 14.721 27.031 1.00 57.06 172 MET A C 1
ATOM 1340 O O . MET A 1 172 ? -8.771 14.657 28.255 1.00 57.06 172 MET A O 1
ATOM 1344 N N . PRO A 1 173 ? -7.846 15.649 26.448 1.00 57.03 173 PRO A N 1
ATOM 1345 C CA . PRO A 1 173 ? -7.325 16.782 27.200 1.00 57.03 173 PRO A CA 1
ATOM 1346 C C . PRO A 1 173 ? -8.514 17.574 27.756 1.00 57.03 173 PRO A C 1
ATOM 1348 O O . PRO A 1 173 ? -9.394 17.959 26.983 1.00 57.03 173 PRO A O 1
ATOM 1351 N N . LEU A 1 174 ? -8.558 17.737 29.080 1.00 54.84 174 LEU A N 1
ATOM 1352 C CA . LEU A 1 174 ? -9.499 18.628 29.764 1.00 54.84 174 LEU A CA 1
ATOM 1353 C C . LEU A 1 174 ? -9.120 20.091 29.524 1.00 54.84 174 LEU A C 1
ATOM 1355 O O . LEU A 1 174 ? -7.899 20.378 29.515 1.00 54.84 174 LEU A O 1
#

Radius of gyration: 16.66 Å; Cα contacts (8 Å, |Δi|>4): 278; chains: 1; bounding box: 44×34×43 Å